Protein AF-A0A7X9DB26-F1 (afdb_monomer)

Structure (mmCIF, N/CA/C/O backbone):
data_AF-A0A7X9DB26-F1
#
_entry.id   AF-A0A7X9DB26-F1
#
loop_
_atom_site.group_PDB
_atom_site.id
_atom_site.type_symbol
_atom_site.label_atom_id
_atom_site.label_alt_id
_atom_site.label_comp_id
_atom_site.label_asym_id
_atom_site.label_entity_id
_atom_site.label_seq_id
_atom_site.pdbx_PDB_ins_code
_atom_site.Cartn_x
_atom_site.Cartn_y
_atom_site.Cartn_z
_atom_site.occupancy
_atom_site.B_iso_or_equiv
_atom_site.auth_seq_id
_atom_site.auth_comp_id
_atom_site.auth_asym_id
_atom_site.auth_atom_id
_atom_site.pdbx_PDB_model_num
ATOM 1 N N . PRO A 1 1 ? 0.373 26.276 -17.730 1.00 55.75 1 PRO A N 1
ATOM 2 C CA . PRO A 1 1 ? 1.701 26.805 -18.140 1.00 55.75 1 PRO A CA 1
ATOM 3 C C . PRO A 1 1 ? 1.819 28.342 -18.120 1.00 55.75 1 PRO A C 1
ATOM 5 O O . PRO A 1 1 ? 2.897 28.838 -17.835 1.00 55.75 1 PRO A O 1
ATOM 8 N N . TYR A 1 2 ? 0.745 29.101 -18.392 1.00 61.72 2 TYR A N 1
ATOM 9 C CA . TYR A 1 2 ? 0.794 30.578 -18.430 1.00 61.72 2 TYR A CA 1
ATOM 10 C C . TYR A 1 2 ? 0.952 31.264 -17.065 1.00 61.72 2 TYR A C 1
ATOM 12 O O . TYR A 1 2 ? 1.281 32.442 -17.013 1.00 61.72 2 TYR A O 1
ATOM 20 N N . HIS A 1 3 ? 0.708 30.543 -15.970 1.00 70.88 3 HIS A N 1
ATOM 21 C CA . HIS A 1 3 ? 0.739 31.104 -14.617 1.00 70.88 3 HIS A CA 1
ATOM 22 C C . HIS A 1 3 ? 2.136 31.097 -13.977 1.00 70.88 3 HIS A C 1
ATOM 24 O O . HIS A 1 3 ? 2.315 31.747 -12.955 1.00 70.88 3 HIS A O 1
ATOM 30 N N . ASP A 1 4 ? 3.108 30.380 -14.558 1.00 86.25 4 ASP A N 1
ATOM 31 C CA . ASP A 1 4 ? 4.485 30.312 -14.048 1.00 86.25 4 ASP A CA 1
ATOM 32 C C . ASP A 1 4 ? 5.441 29.833 -15.160 1.00 86.25 4 ASP A C 1
ATOM 34 O O . ASP A 1 4 ? 5.648 28.633 -15.377 1.00 86.25 4 ASP A O 1
ATOM 38 N N . LEU A 1 5 ? 5.950 30.791 -15.941 1.00 89.62 5 LEU A N 1
ATOM 39 C CA . LEU A 1 5 ? 6.812 30.527 -17.100 1.00 89.62 5 LEU A CA 1
ATOM 40 C C . LEU A 1 5 ? 8.198 30.010 -16.690 1.00 89.62 5 LEU A C 1
ATOM 42 O O . LEU A 1 5 ? 8.812 29.254 -17.450 1.00 89.62 5 LEU A O 1
ATOM 46 N N . ASP A 1 6 ? 8.655 30.360 -15.490 1.00 91.56 6 ASP A N 1
ATOM 47 C CA . ASP A 1 6 ? 9.948 29.936 -14.960 1.00 91.56 6 ASP A CA 1
ATOM 48 C C . ASP A 1 6 ? 9.896 28.462 -14.555 1.00 91.56 6 ASP A C 1
ATOM 50 O O . ASP A 1 6 ? 10.733 27.677 -15.003 1.00 91.56 6 ASP A O 1
ATOM 54 N N . LYS A 1 7 ? 8.850 28.025 -13.833 1.00 91.88 7 LYS A N 1
ATOM 55 C CA . LYS A 1 7 ? 8.645 26.589 -13.557 1.00 91.88 7 LYS A CA 1
ATOM 56 C C . LYS A 1 7 ? 8.477 25.764 -14.828 1.00 91.88 7 LYS A C 1
ATOM 58 O O . LYS A 1 7 ? 8.983 24.648 -14.900 1.00 91.88 7 LYS A O 1
ATOM 63 N N . TRP A 1 8 ? 7.784 26.292 -15.838 1.00 93.56 8 TRP A N 1
ATOM 64 C CA . TRP A 1 8 ? 7.652 25.599 -17.122 1.00 93.56 8 TRP A CA 1
ATOM 65 C C . TRP A 1 8 ? 8.995 25.467 -17.848 1.00 93.56 8 TRP A C 1
ATOM 67 O O . TRP A 1 8 ? 9.275 24.439 -18.465 1.00 93.56 8 TRP A O 1
ATOM 77 N N . SER A 1 9 ? 9.838 26.495 -17.768 1.00 93.94 9 SER A N 1
ATOM 78 C CA . SER A 1 9 ? 11.181 26.462 -18.345 1.00 93.94 9 SER A CA 1
ATOM 79 C C . SER A 1 9 ? 12.068 25.450 -17.622 1.00 93.94 9 SER A C 1
ATOM 81 O O . SER A 1 9 ? 12.630 24.582 -18.287 1.00 93.94 9 SER A O 1
ATOM 83 N N . ALA A 1 10 ? 12.068 25.457 -16.287 1.00 95.00 10 ALA A N 1
ATOM 84 C CA . ALA A 1 10 ? 12.785 24.476 -15.474 1.00 95.00 10 ALA A CA 1
ATOM 85 C C . ALA A 1 10 ? 12.303 23.035 -15.725 1.00 95.00 10 ALA A C 1
ATOM 87 O O . ALA A 1 10 ? 13.119 22.129 -15.865 1.00 95.00 10 ALA A O 1
ATOM 88 N N . PHE A 1 11 ? 10.990 22.810 -15.858 1.00 94.62 11 PHE A N 1
ATOM 89 C CA . PHE A 1 11 ? 10.438 21.496 -16.204 1.00 94.62 11 PHE A CA 1
ATOM 90 C C . PHE A 1 11 ? 10.971 20.993 -17.552 1.00 94.62 11 PHE A C 1
ATOM 92 O O . PHE A 1 11 ? 11.375 19.839 -17.665 1.00 94.62 11 PHE A O 1
ATOM 99 N N . LYS A 1 12 ? 11.019 21.845 -18.584 1.00 95.81 12 LYS A N 1
ATOM 100 C CA . LYS A 1 12 ? 11.577 21.457 -19.891 1.00 95.81 12 LYS A CA 1
ATOM 101 C C . LYS A 1 12 ? 13.070 21.142 -19.814 1.00 95.81 12 LYS A C 1
ATOM 103 O O . LYS A 1 12 ? 13.502 20.169 -20.424 1.00 95.81 12 LYS A O 1
ATOM 108 N N . GLU A 1 13 ? 13.844 21.956 -19.096 1.00 97.06 13 GLU A N 1
ATOM 109 C CA . GLU A 1 13 ? 15.278 21.710 -18.902 1.00 97.06 13 GLU A CA 1
ATOM 110 C C . GLU A 1 13 ? 15.524 20.388 -18.174 1.00 97.06 13 GLU A C 1
ATOM 112 O O . GLU A 1 13 ? 16.369 19.607 -18.607 1.00 97.06 13 GLU A O 1
ATOM 117 N N . TYR A 1 14 ? 14.730 20.104 -17.141 1.00 97.06 14 TYR A N 1
ATOM 118 C CA . TYR A 1 14 ? 14.765 18.845 -16.404 1.00 97.06 14 TYR A CA 1
ATOM 119 C C . TYR A 1 14 ? 14.493 17.643 -17.320 1.00 97.06 14 TYR A C 1
ATOM 121 O O . TYR A 1 14 ? 15.341 16.767 -17.444 1.00 97.06 14 TYR A O 1
ATOM 129 N N . ASN A 1 15 ? 13.373 17.639 -18.055 1.00 97.25 15 ASN A N 1
ATOM 130 C CA . ASN A 1 15 ? 13.043 16.520 -18.949 1.00 97.25 15 ASN A CA 1
ATOM 131 C C . ASN A 1 15 ? 14.086 16.332 -20.059 1.00 97.25 15 ASN A C 1
ATOM 133 O O . ASN A 1 15 ? 14.392 15.206 -20.440 1.00 97.25 15 ASN A O 1
ATOM 137 N N . LYS A 1 16 ? 14.662 17.426 -20.581 1.00 97.44 16 LYS A N 1
ATOM 138 C CA . LYS A 1 16 ? 15.758 17.338 -21.552 1.00 97.44 16 LYS A CA 1
ATOM 139 C C . LYS A 1 16 ? 16.973 16.638 -20.939 1.00 97.44 16 LYS A C 1
ATOM 141 O O . LYS A 1 16 ? 17.568 15.778 -21.585 1.00 97.44 16 LYS A O 1
ATOM 146 N N . ARG A 1 17 ? 17.336 17.008 -19.710 1.00 97.50 17 ARG A N 1
ATOM 147 C CA . ARG A 1 17 ? 18.475 16.430 -18.996 1.00 97.50 17 ARG A CA 1
ATOM 148 C C . ARG A 1 17 ? 18.271 14.951 -18.676 1.00 97.50 17 ARG A C 1
ATOM 150 O O . ARG A 1 17 ? 19.232 14.188 -18.777 1.00 97.50 17 ARG A O 1
ATOM 157 N N . ASP A 1 18 ? 17.049 14.552 -18.339 1.00 97.81 18 ASP A N 1
ATOM 158 C CA . ASP A 1 18 ? 16.701 13.149 -18.104 1.00 97.81 18 ASP A CA 1
ATOM 159 C C . ASP A 1 18 ? 16.911 12.322 -19.377 1.00 97.81 18 ASP A C 1
ATOM 161 O O . ASP A 1 18 ? 17.648 11.341 -19.341 1.00 97.81 18 ASP A O 1
ATOM 165 N N . VAL A 1 19 ? 16.414 12.785 -20.532 1.00 97.31 19 VAL A N 1
ATOM 166 C CA . VAL A 1 19 ? 16.638 12.101 -21.822 1.00 97.31 19 VAL A CA 1
ATOM 167 C C . VAL A 1 19 ? 18.128 12.003 -22.168 1.00 97.31 19 VAL A C 1
ATOM 169 O O . VAL A 1 19 ? 18.593 10.945 -22.590 1.00 97.31 19 VAL A O 1
ATOM 172 N N . GLU A 1 20 ? 18.900 13.082 -21.987 1.00 97.88 20 GLU A N 1
ATOM 173 C CA . GLU A 1 20 ? 20.359 13.053 -22.194 1.00 97.88 20 GLU A CA 1
ATOM 174 C C . GLU A 1 20 ? 21.024 11.983 -21.314 1.00 97.88 20 GLU A C 1
ATOM 176 O O . GLU A 1 20 ? 21.849 11.200 -21.789 1.00 97.88 20 GLU A O 1
ATOM 181 N N . THR A 1 21 ? 20.627 11.917 -20.043 1.00 97.50 21 THR A N 1
ATOM 182 C CA . THR A 1 21 ? 21.183 10.978 -19.064 1.00 97.50 21 THR A CA 1
ATOM 183 C C . THR A 1 21 ? 20.802 9.532 -19.391 1.00 97.50 21 THR A C 1
ATOM 185 O O . THR A 1 21 ? 21.659 8.647 -19.362 1.00 97.50 21 THR A O 1
ATOM 188 N N . GLU A 1 22 ? 19.546 9.277 -19.757 1.00 97.31 22 GLU A N 1
ATOM 189 C CA . GLU A 1 22 ? 19.066 7.954 -20.161 1.00 97.31 22 GLU A CA 1
ATOM 190 C C . GLU A 1 22 ? 19.769 7.447 -21.423 1.00 97.31 22 GLU A C 1
ATOM 192 O O . GLU A 1 22 ? 20.170 6.284 -21.473 1.00 97.31 22 GLU A O 1
ATOM 197 N N . LEU A 1 23 ? 20.002 8.314 -22.416 1.00 97.19 23 LEU A N 1
ATOM 198 C CA . LEU A 1 23 ? 20.763 7.959 -23.617 1.00 97.19 23 LEU A CA 1
ATOM 199 C C . LEU A 1 23 ? 22.204 7.561 -23.276 1.00 97.19 23 LEU A C 1
ATOM 201 O O . LEU A 1 23 ? 22.696 6.547 -23.776 1.00 97.19 23 LEU A O 1
ATOM 205 N N . GLU A 1 24 ? 22.880 8.310 -22.401 1.00 97.50 24 GLU A N 1
ATOM 206 C CA . GLU A 1 24 ? 24.231 7.961 -21.947 1.00 97.50 24 GLU A CA 1
ATOM 207 C C . GLU A 1 24 ? 24.267 6.619 -21.197 1.00 97.50 24 GLU A C 1
ATOM 209 O O . GLU A 1 24 ? 25.191 5.818 -21.391 1.00 97.50 24 GLU A O 1
ATOM 214 N N . ILE A 1 25 ? 23.267 6.353 -20.349 1.00 96.44 25 ILE A N 1
ATOM 215 C CA . ILE A 1 25 ? 23.111 5.069 -19.652 1.00 96.44 25 ILE A CA 1
ATOM 216 C C . ILE A 1 25 ? 22.888 3.948 -20.671 1.00 96.44 25 ILE A C 1
ATOM 218 O O . ILE A 1 25 ? 23.605 2.945 -20.637 1.00 96.44 25 ILE A O 1
ATOM 222 N N . GLN A 1 26 ? 21.973 4.136 -21.621 1.00 94.88 26 GLN A N 1
ATOM 223 C CA . GLN A 1 26 ? 21.664 3.156 -22.657 1.00 94.88 26 GLN A CA 1
ATOM 224 C C . GLN A 1 26 ? 22.890 2.836 -23.518 1.00 94.88 26 GLN A C 1
ATOM 226 O O . GLN A 1 26 ? 23.162 1.671 -23.805 1.00 94.88 26 GLN A O 1
ATOM 231 N N . MET A 1 27 ? 23.692 3.840 -23.884 1.00 96.31 27 MET A N 1
ATOM 232 C CA . MET A 1 27 ? 24.944 3.622 -24.613 1.00 96.31 27 MET A CA 1
ATOM 233 C C . MET A 1 27 ? 25.915 2.732 -23.828 1.00 96.31 27 MET A C 1
ATOM 235 O O . MET A 1 27 ? 26.525 1.831 -24.407 1.00 96.31 27 MET A O 1
ATOM 239 N N . LYS A 1 28 ? 26.047 2.940 -22.512 1.00 96.00 28 LYS A N 1
ATOM 240 C CA . LYS A 1 28 ? 26.901 2.105 -21.650 1.00 96.00 28 LYS A CA 1
ATOM 241 C C . LYS A 1 28 ? 26.354 0.681 -21.514 1.00 96.00 28 LYS A C 1
ATOM 243 O O . LYS A 1 28 ? 27.135 -0.268 -21.595 1.00 96.00 28 LYS A O 1
ATOM 248 N N . LEU A 1 29 ? 25.039 0.539 -21.343 1.00 95.44 29 LEU A N 1
ATOM 249 C CA . LEU A 1 29 ? 24.364 -0.748 -21.155 1.00 95.44 29 LEU A CA 1
ATOM 250 C C . LEU A 1 29 ? 24.180 -1.546 -22.449 1.00 95.44 29 LEU A C 1
ATOM 252 O O . LEU A 1 29 ? 24.038 -2.759 -22.377 1.00 95.44 29 LEU A O 1
ATOM 256 N N . SER A 1 30 ? 24.280 -0.924 -23.628 1.00 94.81 30 SER A N 1
ATOM 257 C CA . SER A 1 30 ? 24.161 -1.602 -24.932 1.00 94.81 30 SER A CA 1
ATOM 258 C C . SER A 1 30 ? 25.109 -2.799 -25.116 1.00 94.81 30 SER A C 1
ATOM 260 O O . SER A 1 30 ? 24.825 -3.708 -25.893 1.00 94.81 30 SER A O 1
ATOM 262 N N . LYS A 1 31 ? 26.225 -2.828 -24.374 1.00 95.88 31 LYS A N 1
ATOM 263 C CA . LYS A 1 31 ? 27.196 -3.936 -24.346 1.00 95.88 31 LYS A CA 1
ATOM 264 C C . LYS A 1 31 ? 26.700 -5.173 -23.586 1.00 95.88 31 LYS A C 1
ATOM 266 O O . LYS A 1 31 ? 27.320 -6.227 -23.683 1.00 95.88 31 LYS A O 1
ATOM 271 N N . PHE A 1 32 ? 25.617 -5.036 -22.828 1.00 95.88 32 PHE A N 1
ATOM 272 C CA . PHE A 1 32 ? 25.022 -6.054 -21.971 1.00 95.88 32 PHE A CA 1
ATOM 273 C C . PHE A 1 32 ? 23.548 -6.222 -22.365 1.00 95.88 32 PHE A C 1
ATOM 275 O O . PHE A 1 32 ? 22.666 -5.701 -21.681 1.00 95.88 32 PHE A O 1
ATOM 282 N N . PRO A 1 33 ? 23.261 -6.887 -23.501 1.00 93.38 33 PRO A N 1
ATOM 283 C CA . PRO A 1 33 ? 21.892 -7.039 -23.967 1.00 93.38 33 PRO A CA 1
ATOM 284 C C . PRO A 1 33 ? 21.061 -7.797 -22.930 1.00 93.38 33 PRO A C 1
ATOM 286 O O . PRO A 1 33 ? 21.461 -8.854 -22.438 1.00 93.38 33 PRO A O 1
ATOM 289 N N . VAL A 1 34 ? 19.895 -7.241 -22.609 1.00 94.06 34 VAL A N 1
ATOM 290 C CA . VAL A 1 34 ? 18.936 -7.864 -21.699 1.00 94.06 34 VAL A CA 1
ATOM 291 C C . VAL A 1 34 ? 18.370 -9.124 -22.370 1.00 94.06 34 VAL A C 1
ATOM 293 O O . VAL A 1 34 ? 17.934 -9.038 -23.523 1.00 94.06 34 VAL A O 1
ATOM 296 N N . PRO A 1 35 ? 18.375 -10.288 -21.694 1.00 97.25 35 PRO A N 1
ATOM 297 C CA . PRO A 1 35 ? 17.813 -11.514 -22.247 1.00 97.25 35 PRO A CA 1
ATOM 298 C C . PRO A 1 35 ? 16.336 -11.362 -22.620 1.00 97.25 35 PRO A C 1
ATOM 300 O O . PRO A 1 35 ? 15.571 -10.724 -21.899 1.00 97.25 35 PRO A O 1
ATOM 303 N N . GLU A 1 36 ? 15.916 -12.018 -23.702 1.00 97.50 36 GLU A N 1
ATOM 304 C CA . GLU A 1 36 ? 14.531 -11.972 -24.199 1.00 97.50 36 GLU A CA 1
ATOM 305 C C . GLU A 1 36 ? 13.501 -12.376 -23.133 1.00 97.50 36 GLU A C 1
ATOM 307 O O . GLU A 1 36 ? 12.442 -11.767 -23.033 1.00 97.50 36 GLU A O 1
ATOM 312 N N . GLN A 1 37 ? 13.837 -13.340 -22.270 1.00 97.94 37 GLN A N 1
ATOM 313 C CA . GLN A 1 37 ? 12.964 -13.746 -21.167 1.00 97.94 37 GLN A CA 1
ATOM 314 C C . GLN A 1 37 ? 12.632 -12.580 -20.222 1.00 97.94 37 GLN A C 1
ATOM 316 O O . GLN A 1 37 ? 11.478 -12.424 -19.839 1.00 97.94 37 GLN A O 1
ATOM 321 N N . ILE A 1 38 ? 13.613 -11.738 -19.887 1.00 97.94 38 ILE A N 1
ATOM 322 C CA . ILE A 1 38 ? 13.400 -10.590 -18.996 1.00 97.94 38 ILE A CA 1
ATOM 323 C C . ILE A 1 38 ? 12.525 -9.535 -19.680 1.00 97.94 38 ILE A C 1
ATOM 325 O O . ILE A 1 38 ? 11.684 -8.919 -19.031 1.00 97.94 38 ILE A O 1
ATOM 329 N N . TRP A 1 39 ? 12.664 -9.353 -20.998 1.00 97.38 39 TRP A N 1
ATOM 330 C CA . TRP A 1 39 ? 11.734 -8.506 -21.745 1.00 97.38 39 TRP A CA 1
ATOM 331 C C . TRP A 1 39 ? 10.312 -9.052 -21.682 1.00 97.38 39 TRP A C 1
ATOM 333 O O . TRP A 1 39 ? 9.399 -8.286 -21.392 1.00 97.38 39 TRP A O 1
ATOM 343 N N . ASN A 1 40 ? 10.117 -10.357 -21.869 1.00 98.19 40 ASN A N 1
ATOM 344 C CA . ASN A 1 40 ? 8.794 -10.975 -21.755 1.00 98.19 40 ASN A CA 1
ATOM 345 C C . ASN A 1 40 ? 8.188 -10.786 -20.354 1.00 98.19 40 ASN A C 1
ATOM 347 O O . ASN A 1 40 ? 7.009 -10.459 -20.241 1.00 98.19 40 ASN A O 1
ATOM 351 N N . GLU A 1 41 ? 8.994 -10.929 -19.298 1.00 98.19 41 GLU A N 1
ATOM 352 C CA . GLU A 1 41 ? 8.580 -10.659 -17.914 1.00 98.19 41 GLU A CA 1
ATOM 353 C C . GLU A 1 41 ? 8.182 -9.190 -17.715 1.00 98.19 41 GLU A C 1
ATOM 355 O O . GLU A 1 41 ? 7.125 -8.919 -17.150 1.00 98.19 41 GLU A O 1
ATOM 360 N N . TYR A 1 42 ? 8.968 -8.244 -18.242 1.00 97.75 42 TYR A N 1
ATOM 361 C CA . TYR A 1 42 ? 8.635 -6.818 -18.201 1.00 97.75 42 TYR A CA 1
ATOM 362 C C . TYR A 1 42 ? 7.310 -6.515 -18.912 1.00 97.75 42 TYR A C 1
ATOM 364 O O . TYR A 1 42 ? 6.468 -5.818 -18.359 1.00 97.75 42 TYR A O 1
ATOM 372 N N . HIS A 1 43 ? 7.086 -7.055 -20.114 1.00 98.06 43 HIS A N 1
ATOM 373 C CA . HIS A 1 43 ? 5.851 -6.797 -20.867 1.00 98.06 43 HIS A CA 1
ATOM 374 C C . HIS A 1 43 ? 4.626 -7.345 -20.131 1.00 98.06 43 HIS A C 1
ATOM 376 O O . HIS A 1 43 ? 3.595 -6.678 -20.070 1.00 98.06 43 HIS A O 1
ATOM 382 N N . LEU A 1 44 ? 4.754 -8.536 -19.537 1.00 98.12 44 LEU A N 1
ATOM 383 C CA . LEU A 1 44 ? 3.699 -9.132 -18.727 1.00 98.12 44 LEU A CA 1
ATOM 384 C C . LEU A 1 44 ? 3.398 -8.291 -17.481 1.00 98.12 44 LEU A C 1
ATOM 386 O O . LEU A 1 44 ? 2.233 -8.082 -17.159 1.00 98.12 44 LEU A O 1
ATOM 390 N N . ASP A 1 45 ? 4.427 -7.790 -16.796 1.00 98.06 45 ASP A N 1
ATOM 391 C CA . ASP A 1 45 ? 4.263 -6.885 -15.656 1.00 98.06 45 ASP A CA 1
ATOM 392 C C . ASP A 1 45 ? 3.525 -5.597 -16.053 1.00 98.06 45 ASP A C 1
ATOM 394 O O . ASP A 1 45 ? 2.566 -5.214 -15.384 1.00 98.06 45 ASP A O 1
ATOM 398 N N . GLN A 1 46 ? 3.897 -4.967 -17.173 1.00 98.19 46 GLN A N 1
ATOM 399 C CA . GLN A 1 46 ? 3.191 -3.778 -17.664 1.00 98.19 46 GLN A CA 1
ATOM 400 C C . GLN A 1 46 ? 1.726 -4.087 -17.992 1.00 98.19 46 GLN A C 1
ATOM 402 O O . GLN A 1 46 ? 0.842 -3.333 -17.598 1.00 98.19 46 GLN A O 1
ATOM 407 N N . GLU A 1 47 ? 1.443 -5.232 -18.619 1.00 98.19 47 GLU A N 1
ATOM 408 C CA . GLU A 1 47 ? 0.069 -5.647 -18.904 1.00 98.19 47 GLU A CA 1
ATOM 409 C C . GLU A 1 47 ? -0.747 -5.881 -17.621 1.00 98.19 47 GLU A C 1
ATOM 411 O O . GLU A 1 47 ? -1.914 -5.494 -17.544 1.00 98.19 47 GLU A O 1
ATOM 416 N N . ILE A 1 48 ? -0.148 -6.497 -16.598 1.00 98.00 48 ILE A N 1
ATOM 417 C CA . ILE A 1 48 ? -0.789 -6.694 -15.292 1.00 98.00 48 ILE A CA 1
ATOM 418 C C . ILE A 1 48 ? -1.077 -5.341 -14.631 1.00 98.00 48 ILE A C 1
ATOM 420 O O . ILE A 1 48 ? -2.190 -5.129 -14.147 1.00 98.00 48 ILE A O 1
ATOM 424 N N . ASN A 1 49 ? -0.106 -4.424 -14.634 1.00 97.56 49 ASN A N 1
ATOM 425 C CA . ASN A 1 49 ? -0.246 -3.099 -14.032 1.00 97.56 49 ASN A CA 1
ATOM 426 C C . ASN A 1 49 ? -1.311 -2.253 -14.746 1.00 97.56 49 ASN A C 1
ATOM 428 O O . ASN A 1 49 ? -2.142 -1.638 -14.078 1.00 97.56 49 ASN A O 1
ATOM 432 N N . ASP A 1 50 ? -1.347 -2.287 -16.079 1.00 97.38 50 ASP A N 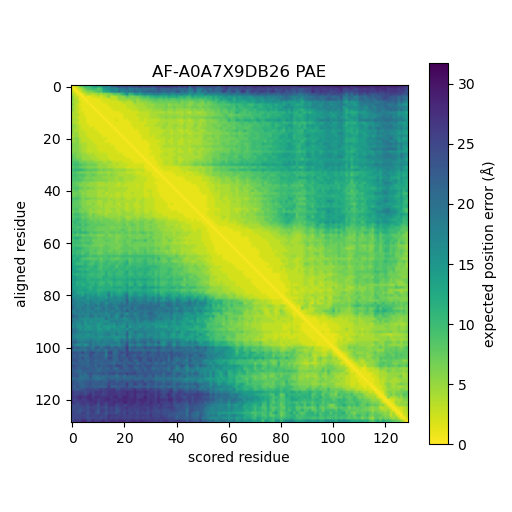1
ATOM 433 C CA . ASP A 1 50 ? -2.343 -1.578 -16.887 1.00 97.38 50 ASP A CA 1
ATOM 434 C C . ASP A 1 50 ? -3.755 -2.155 -16.710 1.00 97.38 50 ASP A C 1
ATOM 436 O O . ASP A 1 50 ? -4.740 -1.413 -16.683 1.00 97.38 50 ASP A O 1
ATOM 440 N N . ARG A 1 51 ? -3.879 -3.483 -16.569 1.00 97.62 51 ARG A N 1
ATOM 441 C CA . ARG A 1 51 ? -5.161 -4.142 -16.259 1.00 97.62 51 ARG A CA 1
ATOM 442 C C . ARG A 1 51 ? -5.644 -3.805 -14.850 1.00 97.62 51 ARG A C 1
ATOM 444 O O . ARG A 1 51 ? -6.850 -3.677 -14.632 1.00 97.62 51 ARG A O 1
ATOM 451 N N . GLY A 1 52 ? -4.716 -3.693 -13.904 1.00 95.69 52 GLY A N 1
ATOM 452 C CA . GLY A 1 52 ? -5.004 -3.496 -12.493 1.00 95.69 52 GLY A CA 1
ATOM 453 C C . GLY A 1 52 ? -5.763 -4.671 -11.868 1.00 95.69 52 GLY A C 1
ATOM 454 O O . GLY A 1 52 ? -5.812 -5.783 -12.398 1.00 95.69 52 GLY A O 1
ATOM 455 N N . VAL A 1 53 ? -6.375 -4.417 -10.710 1.00 95.50 53 VAL A N 1
ATOM 456 C CA . VAL A 1 53 ? -7.225 -5.390 -10.017 1.00 95.50 53 VAL A CA 1
ATOM 457 C C . VAL A 1 53 ? -8.632 -4.824 -9.868 1.00 95.50 53 VAL A C 1
ATOM 459 O O . VAL A 1 53 ? -8.812 -3.664 -9.493 1.00 95.50 53 VAL A O 1
ATOM 462 N N . LEU A 1 54 ? -9.644 -5.638 -10.170 1.00 96.38 54 LEU A N 1
ATOM 463 C CA . LEU A 1 54 ? -11.033 -5.235 -9.984 1.00 96.38 54 LEU A CA 1
ATOM 464 C C . LEU A 1 54 ? -11.361 -5.228 -8.489 1.00 96.38 54 LEU A C 1
ATOM 466 O O . LEU A 1 54 ? -11.178 -6.234 -7.803 1.00 96.38 54 LEU A O 1
ATOM 470 N N . LEU A 1 55 ? -11.868 -4.100 -8.001 1.00 96.81 55 LEU A N 1
ATOM 471 C CA . LEU A 1 55 ? -12.281 -3.928 -6.614 1.00 96.81 55 LEU A CA 1
ATOM 472 C C . LEU A 1 55 ? -13.802 -3.830 -6.525 1.00 96.81 55 LEU A C 1
ATOM 474 O O . LEU A 1 55 ? -14.425 -3.053 -7.248 1.00 96.81 55 LEU A O 1
ATOM 478 N N . ASP A 1 56 ? -14.386 -4.578 -5.592 1.00 97.88 56 ASP A N 1
ATOM 479 C CA . ASP A 1 56 ? -15.781 -4.400 -5.197 1.00 97.88 56 ASP A CA 1
ATOM 480 C C . ASP A 1 56 ? -15.876 -3.212 -4.232 1.00 97.88 56 ASP A C 1
ATOM 482 O O . ASP A 1 56 ? -15.629 -3.320 -3.027 1.00 97.88 56 ASP A O 1
ATOM 486 N N . LEU A 1 57 ? -16.176 -2.040 -4.791 1.00 97.38 57 LEU A N 1
ATOM 487 C CA . LEU A 1 57 ? -16.230 -0.796 -4.028 1.00 97.38 57 LEU A CA 1
ATOM 488 C C . LEU A 1 57 ? -17.381 -0.772 -3.020 1.00 97.38 57 LEU A C 1
ATOM 490 O O . LEU A 1 57 ? -17.259 -0.097 -1.999 1.00 97.38 57 LEU A O 1
ATOM 494 N N . ASP A 1 58 ? -18.475 -1.484 -3.279 1.00 98.12 58 ASP A N 1
ATOM 495 C CA . ASP A 1 58 ? -19.614 -1.508 -2.365 1.00 98.12 58 ASP A CA 1
ATOM 496 C C . ASP A 1 58 ? -19.306 -2.403 -1.167 1.00 98.12 58 ASP A C 1
ATOM 498 O O . ASP A 1 58 ? -19.557 -2.011 -0.027 1.00 98.12 58 ASP A O 1
ATOM 502 N N . PHE A 1 59 ? -18.661 -3.551 -1.388 1.00 98.00 59 PHE A N 1
ATOM 503 C CA . PHE A 1 59 ? -18.131 -4.364 -0.297 1.00 98.00 59 PHE A CA 1
ATOM 504 C C . PHE A 1 59 ? -17.141 -3.572 0.568 1.00 98.00 59 PHE A C 1
ATOM 506 O O . PHE A 1 59 ? -17.271 -3.559 1.792 1.00 98.00 59 PHE A O 1
ATOM 513 N N . ILE A 1 60 ? -16.186 -2.869 -0.053 1.00 97.94 60 ILE A N 1
ATOM 514 C CA . ILE A 1 60 ? -15.173 -2.084 0.669 1.00 97.94 60 ILE A CA 1
ATOM 515 C C . ILE A 1 60 ? -15.820 -0.978 1.510 1.00 97.94 60 ILE A C 1
ATOM 517 O O . ILE A 1 60 ? -15.481 -0.836 2.683 1.00 97.94 60 ILE A O 1
ATOM 521 N N . LYS A 1 61 ? -16.765 -0.212 0.950 1.00 98.25 61 LYS A N 1
ATOM 522 C CA . LYS A 1 61 ? -17.471 0.844 1.697 1.00 98.25 61 LYS A CA 1
ATOM 523 C C . LYS A 1 61 ? -18.223 0.277 2.894 1.00 98.25 61 LYS A C 1
ATOM 525 O O . LYS A 1 61 ? -18.046 0.773 4.000 1.00 98.25 61 LYS A O 1
ATOM 530 N N . ASN A 1 62 ? -18.987 -0.795 2.689 1.00 98.06 62 ASN A N 1
ATOM 531 C CA . ASN A 1 62 ? -19.716 -1.446 3.776 1.00 98.06 62 ASN A CA 1
ATOM 532 C C . ASN A 1 62 ? -18.760 -1.978 4.857 1.00 98.06 62 ASN A C 1
ATOM 534 O O . ASN A 1 62 ? -19.041 -1.850 6.044 1.00 98.06 62 ASN A O 1
ATOM 538 N N . ALA A 1 63 ? -17.609 -2.539 4.474 1.00 97.81 63 ALA A N 1
ATOM 539 C CA . ALA A 1 63 ? -16.604 -2.995 5.432 1.00 97.81 63 ALA A CA 1
ATOM 540 C C . ALA A 1 63 ? -16.034 -1.838 6.273 1.00 97.81 63 ALA A C 1
ATOM 542 O O . ALA A 1 63 ? -15.899 -1.988 7.487 1.00 97.81 63 ALA A O 1
ATOM 543 N N . ILE A 1 64 ? -15.753 -0.685 5.654 1.00 97.62 64 ILE A N 1
ATOM 544 C CA . ILE A 1 64 ? -15.307 0.530 6.357 1.00 97.62 64 ILE A CA 1
ATOM 545 C C . ILE A 1 64 ? -16.395 1.030 7.314 1.00 97.62 64 ILE A C 1
ATOM 547 O O . ILE A 1 64 ? -16.107 1.307 8.474 1.00 97.62 64 ILE A O 1
ATOM 551 N N . GLU A 1 65 ? -17.651 1.091 6.866 1.00 97.69 65 GLU A N 1
ATOM 552 C CA . GLU A 1 65 ? -18.775 1.534 7.700 1.00 97.69 65 GLU A CA 1
ATOM 553 C C . GLU A 1 65 ? -18.978 0.633 8.926 1.00 97.69 65 GLU A C 1
ATOM 555 O O . GLU A 1 65 ? -19.196 1.125 10.035 1.00 97.69 65 GLU A O 1
ATOM 560 N N . ILE A 1 66 ? -18.867 -0.688 8.753 1.00 97.25 66 ILE A N 1
ATOM 561 C CA . ILE A 1 66 ? -18.958 -1.653 9.855 1.00 97.25 66 ILE A CA 1
ATOM 562 C C . ILE A 1 66 ? -17.794 -1.480 10.834 1.00 97.25 66 ILE A C 1
ATOM 564 O O . ILE A 1 66 ? -18.011 -1.547 12.049 1.00 97.25 66 ILE A O 1
ATOM 568 N N . ASP A 1 67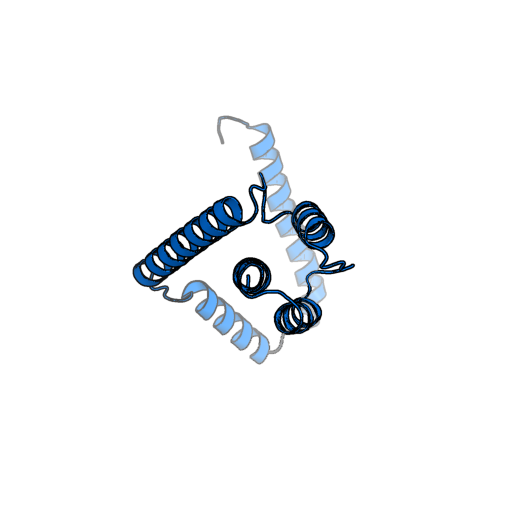 ? -16.577 -1.264 10.334 1.00 95.81 67 ASP A N 1
ATOM 569 C CA . ASP A 1 67 ? -15.400 -1.039 11.174 1.00 95.81 67 ASP A CA 1
ATOM 570 C C . ASP A 1 67 ? -15.538 0.255 11.989 1.00 95.81 67 ASP A C 1
ATOM 572 O O . ASP A 1 67 ? -15.372 0.238 13.209 1.00 95.81 67 ASP A O 1
ATOM 576 N N . ASP A 1 68 ? -15.947 1.358 11.359 1.00 96.00 68 ASP A N 1
ATOM 577 C CA . ASP A 1 68 ? -16.144 2.644 12.031 1.00 96.00 68 ASP A CA 1
ATOM 578 C C . ASP A 1 68 ? -17.286 2.597 13.054 1.00 96.00 68 ASP A C 1
ATOM 580 O O . ASP A 1 68 ? -17.135 3.103 14.175 1.00 96.00 68 ASP A O 1
ATOM 584 N N . TYR A 1 69 ? -18.407 1.950 12.718 1.00 95.88 69 TYR A N 1
ATOM 585 C CA . TYR A 1 69 ? -19.505 1.730 13.660 1.00 95.88 69 TYR A CA 1
ATOM 586 C C . TYR A 1 69 ? -19.038 0.918 14.871 1.00 95.88 69 TYR A C 1
ATOM 588 O O . TYR A 1 69 ? -19.272 1.311 16.017 1.00 95.88 69 TYR A O 1
ATOM 5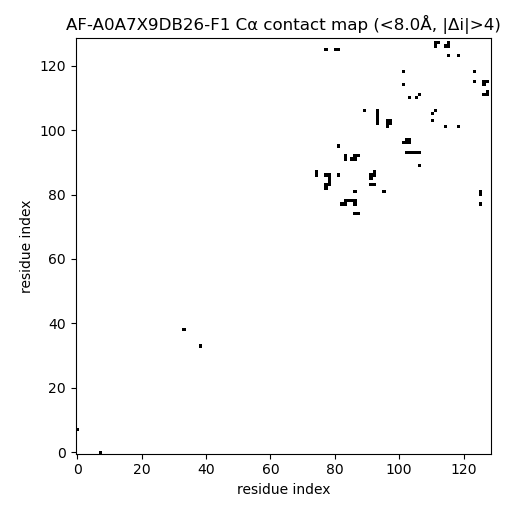96 N N . SER A 1 70 ? -18.343 -0.195 14.623 1.00 92.69 70 SER A N 1
ATOM 597 C CA . SER A 1 70 ? -17.851 -1.079 15.681 1.00 92.69 70 SER A CA 1
ATOM 598 C C . SER A 1 70 ? -16.851 -0.345 16.567 1.00 92.69 70 SER A C 1
ATOM 600 O O . SER A 1 70 ? -17.014 -0.321 17.783 1.00 92.69 70 SER A O 1
ATOM 602 N N . ARG A 1 71 ? -15.869 0.341 15.977 1.00 89.00 71 ARG A N 1
ATOM 603 C CA . ARG A 1 71 ? -14.863 1.125 16.700 1.00 89.00 71 ARG A CA 1
ATOM 604 C C . ARG A 1 71 ? -15.500 2.205 17.570 1.00 89.00 71 ARG A C 1
ATOM 606 O O . ARG A 1 71 ? -15.130 2.341 18.733 1.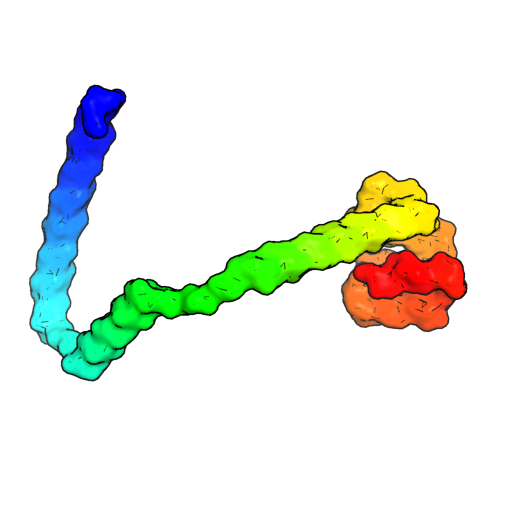00 89.00 71 ARG A O 1
ATOM 613 N N . THR A 1 72 ? -16.462 2.950 17.029 1.00 90.62 72 THR A N 1
ATOM 614 C CA . THR A 1 72 ? -17.149 4.024 17.761 1.00 90.62 72 THR A CA 1
ATOM 615 C C . THR A 1 72 ? -17.918 3.461 18.950 1.00 90.62 72 THR A C 1
ATOM 617 O O . THR A 1 72 ? -17.712 3.904 20.078 1.00 90.62 72 THR A O 1
ATOM 620 N N . LYS A 1 73 ? -18.720 2.413 18.721 1.00 90.12 73 LYS A N 1
ATOM 621 C CA . LYS A 1 73 ? -19.461 1.727 19.784 1.00 90.12 73 LYS A CA 1
ATOM 622 C C . LYS A 1 73 ? -18.531 1.218 20.888 1.00 90.12 73 LYS A C 1
ATOM 624 O O . LYS A 1 73 ? -18.820 1.412 22.064 1.00 90.12 73 LYS A O 1
ATOM 629 N N . LEU A 1 74 ? -17.407 0.604 20.519 1.00 86.38 74 LEU A N 1
ATOM 630 C CA . LEU A 1 74 ? -16.429 0.092 21.479 1.00 86.38 74 LEU A CA 1
ATOM 631 C C . LEU A 1 74 ? -15.768 1.208 22.295 1.00 86.38 74 LEU A C 1
ATOM 633 O O . LEU A 1 74 ? -15.633 1.077 23.510 1.00 86.38 74 LEU A O 1
ATOM 637 N N . ILE A 1 75 ? -15.397 2.321 21.658 1.00 85.81 75 ILE A N 1
ATOM 638 C CA . ILE A 1 75 ? -14.840 3.484 22.359 1.00 85.81 75 ILE A CA 1
ATOM 639 C C . ILE A 1 75 ? -15.867 4.065 23.336 1.00 85.81 75 ILE A C 1
ATOM 641 O O . ILE A 1 75 ? -15.505 4.387 24.467 1.00 85.81 75 ILE A O 1
ATOM 645 N N . ASP A 1 76 ? -17.133 4.180 22.941 1.00 88.12 76 ASP A N 1
ATOM 646 C CA . ASP A 1 76 ? -18.186 4.710 23.809 1.00 88.12 76 ASP A CA 1
ATOM 647 C C . ASP A 1 76 ? -18.462 3.787 25.004 1.00 88.12 76 ASP A C 1
ATOM 649 O O . ASP A 1 76 ? -18.568 4.259 26.139 1.00 88.12 76 ASP A O 1
ATOM 653 N N . GLU A 1 77 ? -18.494 2.468 24.790 1.00 85.81 77 GLU A N 1
ATOM 654 C CA . GLU A 1 77 ? -18.601 1.480 25.869 1.00 85.81 77 GLU A CA 1
ATOM 655 C C . GLU A 1 77 ? -17.400 1.558 26.827 1.00 85.81 77 GLU A C 1
ATOM 657 O O . GLU A 1 77 ? -17.580 1.577 28.048 1.00 85.81 77 GLU A O 1
ATOM 662 N N . MET A 1 78 ? -16.175 1.686 26.304 1.00 81.75 78 MET A N 1
ATOM 663 C CA . MET A 1 78 ? -14.982 1.891 27.130 1.00 81.75 78 MET A CA 1
ATOM 664 C C . MET A 1 78 ? -15.062 3.180 27.943 1.00 81.75 78 MET A C 1
ATOM 666 O O . MET A 1 78 ? -14.736 3.168 29.131 1.00 81.75 78 MET A O 1
ATOM 670 N N . LYS A 1 79 ? -15.489 4.291 27.334 1.00 86.12 79 LYS A N 1
ATOM 671 C CA . LYS A 1 79 ? -15.662 5.566 28.039 1.00 86.12 79 LYS A CA 1
ATOM 672 C C . LYS A 1 79 ? -16.701 5.441 29.143 1.00 86.12 79 LYS A C 1
ATOM 674 O O . LYS A 1 79 ? -16.438 5.875 30.257 1.00 86.12 79 LYS A O 1
ATOM 679 N N . ALA A 1 80 ? -17.833 4.791 28.881 1.00 85.19 80 ALA A N 1
ATOM 680 C CA . ALA A 1 80 ? -18.872 4.574 29.883 1.00 85.19 80 ALA A CA 1
ATOM 681 C C . ALA A 1 80 ? -18.387 3.712 31.064 1.00 85.19 80 ALA A C 1
ATOM 683 O O . ALA A 1 80 ? -18.759 3.962 32.211 1.00 85.19 80 ALA A O 1
ATOM 684 N N . LEU A 1 81 ? -17.542 2.709 30.805 1.00 82.50 81 LEU A N 1
ATOM 685 C CA . LEU A 1 81 ? -17.015 1.818 31.843 1.00 82.50 81 LEU A CA 1
ATOM 686 C C . LEU A 1 81 ? -15.858 2.429 32.642 1.00 82.50 81 LEU A C 1
ATOM 688 O O . LEU A 1 81 ? -15.750 2.190 33.847 1.00 82.50 81 LEU A O 1
ATOM 692 N N . THR A 1 82 ? -14.977 3.177 31.977 1.00 82.94 82 THR A N 1
ATOM 693 C CA . THR A 1 82 ? -13.717 3.663 32.563 1.00 82.94 82 THR A CA 1
ATOM 694 C C . THR A 1 82 ? -13.759 5.134 32.970 1.00 82.94 82 THR A C 1
ATOM 696 O O . THR A 1 82 ? -12.962 5.557 33.805 1.00 82.94 82 THR A O 1
ATOM 699 N N . ASN A 1 83 ? -14.697 5.907 32.417 1.00 85.12 83 ASN A N 1
ATOM 700 C CA . ASN A 1 83 ? -14.792 7.362 32.543 1.00 85.12 83 ASN A CA 1
ATOM 701 C C . ASN A 1 83 ? -13.506 8.099 32.111 1.00 85.12 83 ASN A C 1
ATOM 703 O O . ASN A 1 83 ? -13.200 9.177 32.618 1.00 85.12 83 ASN A O 1
ATOM 707 N N . LEU A 1 84 ? -12.729 7.494 31.205 1.00 85.62 84 LEU A N 1
ATOM 708 C CA . LEU A 1 84 ? -11.527 8.088 30.625 1.00 85.62 84 LEU A CA 1
ATOM 709 C C . LEU A 1 84 ? -11.880 8.989 29.439 1.00 85.62 84 LEU A C 1
ATOM 711 O O . LEU A 1 84 ? -12.689 8.616 28.591 1.00 85.62 84 LEU A O 1
ATOM 715 N N . ASP A 1 85 ? -11.199 10.130 29.325 1.00 79.12 85 ASP A N 1
ATOM 716 C CA . ASP A 1 85 ? -11.351 11.032 28.175 1.00 79.12 85 ASP A CA 1
ATOM 717 C C . ASP A 1 85 ? -10.880 10.374 26.868 1.00 79.12 85 ASP A C 1
ATOM 719 O O . ASP A 1 85 ? -11.513 10.525 25.816 1.00 79.12 85 ASP A O 1
ATOM 723 N N . ASN A 1 86 ? -9.786 9.603 26.932 1.00 82.50 86 ASN A N 1
ATOM 724 C CA . ASN A 1 86 ? -9.244 8.856 25.803 1.00 82.50 86 ASN A CA 1
ATOM 725 C C . ASN A 1 86 ? -8.886 7.409 26.201 1.00 82.50 86 ASN A C 1
ATOM 727 O O . ASN A 1 86 ? -7.739 7.139 26.572 1.00 82.50 86 ASN A O 1
ATOM 731 N N . PRO A 1 87 ? -9.819 6.450 26.063 1.00 76.44 87 PRO A N 1
ATOM 732 C CA . PRO A 1 87 ? -9.564 5.057 26.425 1.00 76.44 87 PRO A CA 1
ATOM 733 C C . PRO A 1 87 ? -8.535 4.359 25.515 1.00 76.44 87 PRO A C 1
ATOM 735 O O . PRO A 1 87 ? -7.958 3.357 25.922 1.00 76.44 87 PRO A O 1
ATOM 738 N N . ASN A 1 88 ? -8.219 4.919 24.338 1.00 80.44 88 ASN A N 1
ATOM 739 C CA . ASN A 1 88 ? -7.139 4.416 23.475 1.00 80.44 88 ASN A CA 1
ATOM 740 C C . ASN A 1 88 ? -5.742 4.797 23.993 1.00 80.44 88 ASN A C 1
ATOM 742 O O . ASN A 1 88 ? -4.728 4.306 23.494 1.00 80.44 88 ASN A O 1
ATOM 746 N N . SER A 1 89 ? -5.653 5.693 24.981 1.00 84.19 89 SER A N 1
ATOM 747 C CA . SER A 1 89 ? -4.383 6.011 25.618 1.00 84.19 89 SER A CA 1
ATOM 748 C C . SER A 1 89 ? -3.978 4.878 26.552 1.00 84.19 89 SER A C 1
ATOM 750 O O . SER A 1 89 ? -4.484 4.741 27.666 1.00 84.19 89 SER A O 1
ATOM 752 N N . VAL A 1 90 ? -2.979 4.112 26.118 1.00 82.62 90 VAL A N 1
ATOM 753 C CA . VAL A 1 90 ? -2.349 3.043 26.903 1.00 82.62 90 VAL A CA 1
ATOM 754 C C . VAL A 1 90 ? -1.921 3.531 28.294 1.00 82.62 90 VAL A C 1
ATOM 756 O O . VAL A 1 90 ? -1.991 2.779 29.263 1.00 82.62 90 VAL A O 1
ATOM 759 N N . GLN A 1 91 ? -1.499 4.793 28.424 1.00 84.25 91 GLN A N 1
ATOM 760 C CA . GLN A 1 91 ? -1.130 5.377 29.714 1.00 84.25 91 GLN A CA 1
ATOM 761 C C . GLN A 1 91 ? -2.350 5.615 30.616 1.00 84.25 91 GLN A C 1
ATOM 763 O O . GLN A 1 91 ? -2.300 5.269 31.796 1.00 84.25 91 GLN A O 1
ATOM 768 N N . GLN A 1 92 ? -3.442 6.170 30.074 1.00 84.25 92 GLN A N 1
ATOM 769 C CA . GLN A 1 92 ? -4.671 6.401 30.842 1.00 84.25 92 GLN A CA 1
ATOM 770 C C . GLN A 1 92 ? -5.305 5.080 31.284 1.00 84.25 92 GLN A C 1
ATOM 772 O O . GLN A 1 92 ? -5.685 4.940 32.446 1.00 84.25 92 GLN A O 1
ATOM 777 N N . LEU A 1 93 ? -5.346 4.087 30.392 1.00 83.25 93 LEU A N 1
ATOM 778 C CA . LEU A 1 93 ? -5.908 2.775 30.692 1.00 83.25 93 LEU A CA 1
ATOM 779 C C . LEU A 1 93 ? -5.079 2.023 31.744 1.00 83.25 93 LEU A C 1
ATOM 781 O O . LEU A 1 93 ? -5.651 1.470 32.681 1.00 83.25 93 LEU A O 1
ATOM 785 N N . LYS A 1 94 ? -3.740 2.076 31.673 1.00 83.62 94 LYS A N 1
ATOM 786 C CA . LYS A 1 94 ? -2.868 1.534 32.733 1.00 83.62 94 LYS A CA 1
ATOM 787 C C . LYS A 1 94 ? -3.089 2.219 34.081 1.00 83.62 94 LYS A C 1
ATOM 789 O O . LYS A 1 94 ? -3.177 1.536 35.098 1.00 83.62 94 LYS A O 1
ATOM 794 N N . GLY A 1 95 ? -3.224 3.547 34.094 1.00 83.81 95 GLY A N 1
ATOM 795 C CA . GLY A 1 95 ? -3.542 4.295 35.312 1.00 83.81 95 GLY A CA 1
ATOM 796 C C . GLY A 1 95 ? -4.887 3.883 35.915 1.00 83.81 95 GLY A C 1
ATOM 797 O O . GLY A 1 95 ? -4.983 3.649 37.118 1.00 83.81 95 GLY A O 1
ATOM 798 N N . TRP A 1 96 ? -5.912 3.719 35.076 1.00 85.25 96 TRP A N 1
ATOM 799 C CA . TRP A 1 96 ? -7.229 3.258 35.513 1.00 85.25 96 TRP A CA 1
ATOM 800 C C . TRP A 1 96 ? -7.204 1.819 36.045 1.00 85.25 96 TRP A C 1
ATOM 802 O O . TRP A 1 96 ? -7.801 1.541 37.085 1.00 85.25 96 TRP A O 1
ATOM 812 N N . LEU A 1 97 ? -6.496 0.904 35.379 1.00 83.31 97 LEU A N 1
ATOM 813 C CA . LEU A 1 97 ? -6.346 -0.480 35.838 1.00 83.31 97 LEU A CA 1
ATOM 814 C C . LEU A 1 97 ? -5.614 -0.542 37.185 1.00 83.31 97 LEU A C 1
ATOM 816 O O . LEU A 1 97 ? -6.108 -1.190 38.107 1.00 83.31 97 LEU A O 1
ATOM 820 N N . SER A 1 98 ? -4.519 0.209 37.338 1.00 84.12 98 SER A N 1
ATOM 821 C CA . SER A 1 98 ? -3.780 0.327 38.601 1.00 84.12 98 SER A CA 1
ATOM 822 C C . SER A 1 98 ? -4.667 0.862 39.734 1.00 84.12 98 SER A C 1
ATOM 824 O O . SER A 1 98 ? -4.714 0.261 40.807 1.00 84.12 98 SER A O 1
ATOM 826 N N . TYR A 1 99 ? -5.475 1.902 39.477 1.00 82.94 99 TYR A N 1
ATOM 827 C CA . TYR A 1 99 ? -6.456 2.413 40.447 1.00 82.94 99 TYR A CA 1
ATOM 828 C C . TYR A 1 99 ? -7.476 1.346 40.885 1.00 82.94 99 TYR A C 1
ATOM 830 O O . TYR A 1 99 ? -7.898 1.318 42.040 1.00 82.94 99 TYR A O 1
ATOM 838 N N . ASN A 1 100 ? -7.850 0.435 39.983 1.00 79.50 100 ASN A N 1
ATOM 839 C CA . ASN A 1 100 ? -8.756 -0.679 40.272 1.00 79.50 100 ASN A CA 1
ATOM 840 C C . ASN A 1 100 ? -8.036 -1.942 40.801 1.00 79.50 100 ASN A C 1
ATOM 842 O O . ASN A 1 100 ? -8.674 -2.988 40.952 1.00 79.50 100 ASN A O 1
ATOM 846 N N . GLY A 1 101 ? -6.739 -1.853 41.121 1.00 77.69 101 GLY A N 1
ATOM 847 C CA . GLY A 1 101 ? -5.944 -2.929 41.725 1.00 77.69 101 GLY A CA 1
ATOM 848 C C . GLY A 1 101 ? -5.324 -3.919 40.734 1.00 77.69 101 GLY A C 1
ATOM 849 O O . GLY A 1 101 ? -4.913 -5.002 41.143 1.00 77.69 101 GLY A O 1
ATOM 850 N N . LEU A 1 102 ? -5.274 -3.571 39.447 1.00 79.06 102 LEU A N 1
ATOM 851 C CA . LEU A 1 102 ? -4.681 -4.366 38.369 1.00 79.06 102 LEU A CA 1
ATOM 852 C C . LEU A 1 102 ? -3.465 -3.624 37.804 1.00 79.06 102 LEU A C 1
ATOM 854 O O . LEU A 1 102 ? -3.546 -2.911 36.805 1.00 79.06 102 LEU A O 1
ATOM 858 N N . GLU A 1 103 ? -2.333 -3.746 38.487 1.00 79.88 103 GLU A N 1
ATOM 859 C CA . GLU A 1 103 ? -1.087 -3.111 38.068 1.00 79.88 103 GLU A CA 1
ATOM 860 C C . GLU A 1 103 ? -0.456 -3.875 36.897 1.00 79.88 103 GLU A C 1
ATOM 862 O O . GLU A 1 103 ? -0.351 -5.100 36.917 1.00 79.88 103 GLU A O 1
ATOM 867 N N . THR A 1 104 ? -0.065 -3.155 35.845 1.00 79.44 104 THR A N 1
ATOM 868 C CA . THR A 1 104 ? 0.568 -3.755 34.669 1.00 79.44 104 THR A CA 1
ATOM 869 C C . THR A 1 104 ? 1.497 -2.772 33.967 1.00 79.44 104 THR A C 1
ATOM 871 O O . THR A 1 104 ? 1.183 -1.591 33.797 1.00 79.44 104 THR A O 1
ATOM 874 N N . GLU A 1 105 ? 2.638 -3.270 33.497 1.00 76.31 105 GLU A N 1
ATOM 875 C CA . GLU A 1 105 ? 3.609 -2.484 32.736 1.00 76.31 105 GLU A CA 1
ATOM 876 C C . GLU A 1 105 ? 3.233 -2.375 31.247 1.00 76.31 105 GLU A C 1
ATOM 878 O O . GLU A 1 105 ? 3.648 -1.435 30.559 1.00 76.31 105 GLU A O 1
ATOM 883 N N . SER A 1 106 ? 2.391 -3.279 30.728 1.00 78.19 106 SER A N 1
ATOM 884 C CA . SER A 1 106 ? 2.025 -3.337 29.307 1.00 78.19 106 SER A CA 1
ATOM 885 C C . SER A 1 106 ? 0.630 -3.928 29.066 1.00 78.19 106 SER A C 1
ATOM 887 O O . SER A 1 106 ? 0.117 -4.718 29.848 1.00 78.19 106 SER A O 1
ATOM 889 N N . LEU A 1 107 ? 0.015 -3.533 27.950 1.00 77.12 107 LEU A N 1
ATOM 890 C CA . LEU A 1 107 ? -1.296 -4.007 27.491 1.00 77.12 107 LEU A CA 1
ATOM 891 C C . LEU A 1 107 ? -1.171 -4.854 26.214 1.00 77.12 107 LEU A C 1
ATOM 893 O O . LEU A 1 107 ? -2.049 -4.870 25.361 1.00 77.12 107 LEU A O 1
ATOM 897 N N . GLY A 1 108 ? -0.045 -5.553 26.053 1.00 76.00 108 GLY A N 1
ATOM 898 C CA . GLY A 1 108 ? 0.117 -6.527 24.975 1.00 76.00 108 GLY A CA 1
ATOM 899 C C . GLY A 1 108 ? -0.815 -7.732 25.149 1.00 76.00 108 GLY A C 1
ATOM 900 O O . GLY A 1 108 ? -1.149 -8.114 26.267 1.00 76.00 108 GLY A O 1
ATOM 901 N N . LYS A 1 109 ? -1.171 -8.391 24.041 1.00 74.75 109 LYS A N 1
ATOM 902 C CA . LYS A 1 109 ? -2.157 -9.491 23.979 1.00 74.75 109 LYS A CA 1
ATOM 903 C C . LYS A 1 109 ? -1.973 -10.592 25.039 1.00 74.75 109 LYS A C 1
ATOM 905 O O . LYS A 1 109 ? -2.953 -11.097 25.582 1.00 74.75 109 LYS A O 1
ATOM 910 N N . LYS A 1 110 ? -0.721 -10.955 25.345 1.00 77.38 110 LYS A N 1
ATOM 911 C CA . LYS A 1 110 ? -0.394 -11.958 26.372 1.00 77.38 110 LYS A CA 1
ATOM 912 C C . LYS A 1 110 ? -0.765 -11.476 27.780 1.00 77.38 110 LYS A C 1
ATOM 914 O O . LYS A 1 110 ? -1.461 -12.179 28.496 1.00 77.38 110 LYS A O 1
ATOM 919 N N . ILE A 1 111 ? -0.369 -10.254 28.124 1.00 78.31 111 ILE A N 1
ATOM 920 C CA . ILE A 1 111 ? -0.615 -9.650 29.439 1.00 78.31 111 ILE A CA 1
ATOM 921 C C . ILE A 1 111 ? -2.104 -9.346 29.617 1.00 78.31 111 ILE A C 1
ATOM 923 O O . ILE A 1 111 ? -2.664 -9.594 30.674 1.00 78.31 111 ILE A O 1
ATOM 927 N N . VAL A 1 112 ? -2.774 -8.894 28.556 1.00 75.69 112 VAL A N 1
ATOM 928 C CA . VAL A 1 112 ? -4.235 -8.747 28.520 1.00 75.69 112 VAL A CA 1
ATOM 929 C C . VAL A 1 112 ? -4.935 -10.068 28.860 1.00 75.69 112 VAL A C 1
ATOM 931 O O . VAL A 1 112 ? -5.854 -10.082 29.673 1.00 75.69 112 VAL A O 1
ATOM 934 N N . SER A 1 113 ? -4.470 -11.188 28.300 1.00 75.94 113 SER A N 1
ATOM 935 C CA . SER A 1 113 ? -5.043 -12.510 28.587 1.00 75.94 113 SER A CA 1
ATOM 936 C C . SER A 1 113 ? -4.851 -12.915 30.056 1.00 75.94 113 SER A C 1
ATOM 938 O O . SER A 1 113 ? -5.796 -13.378 30.684 1.00 75.94 113 SER A O 1
ATOM 940 N N . GLU A 1 114 ? -3.669 -12.669 30.626 1.00 79.56 114 GLU A N 1
ATOM 941 C CA . GLU A 1 114 ? -3.358 -12.932 32.044 1.00 79.56 114 GLU A CA 1
ATOM 942 C C . GLU A 1 114 ? -4.180 -12.031 32.996 1.00 79.56 114 GLU A C 1
ATOM 944 O O . GLU A 1 114 ? -4.688 -12.477 34.029 1.00 79.56 114 GLU A O 1
ATOM 949 N N . LEU A 1 115 ? -4.393 -10.763 32.625 1.00 75.00 115 LEU A N 1
ATOM 950 C CA . LEU A 1 115 ? -5.231 -9.827 33.380 1.00 75.00 115 LEU A CA 1
ATOM 951 C C . LEU A 1 115 ? -6.708 -10.247 33.384 1.00 75.00 115 LEU A C 1
ATOM 953 O O . LEU A 1 115 ? -7.398 -10.023 34.375 1.00 75.00 115 LEU A O 1
ATOM 957 N N . LEU A 1 116 ? -7.210 -10.895 32.327 1.00 75.06 116 LEU A N 1
ATOM 958 C CA . LEU A 1 116 ? -8.594 -11.391 32.284 1.00 75.06 116 LEU A CA 1
ATOM 959 C C . LEU A 1 116 ? -8.868 -12.521 33.279 1.00 75.06 116 LEU A C 1
ATOM 961 O O . LEU A 1 116 ? -9.996 -12.637 33.774 1.00 75.06 116 LEU A O 1
ATOM 965 N N . GLU A 1 117 ? -7.860 -13.333 33.593 1.00 76.06 117 GLU A N 1
ATOM 966 C CA . GLU A 1 117 ? -7.983 -14.425 34.561 1.00 76.06 117 GLU A CA 1
ATOM 967 C C . GLU A 1 117 ? -8.152 -13.893 35.989 1.00 76.06 117 GLU A C 1
ATOM 969 O O . GLU A 1 117 ? -8.960 -14.418 36.758 1.00 76.06 117 GLU A O 1
ATOM 974 N N . THR A 1 118 ? -7.449 -12.806 36.316 1.00 70.94 118 THR A N 1
ATOM 975 C CA . THR A 1 118 ? -7.391 -12.213 37.663 1.00 70.94 118 THR A CA 1
ATOM 976 C C . THR A 1 118 ? -8.366 -11.050 37.873 1.00 70.94 118 THR A C 1
ATOM 978 O O . THR A 1 118 ? -8.698 -10.709 39.012 1.00 70.94 118 THR A O 1
ATOM 981 N N . ALA A 1 119 ? -8.883 -10.455 36.795 1.00 71.50 119 ALA A N 1
ATOM 982 C CA . ALA A 1 119 ? -9.836 -9.359 36.863 1.00 71.50 119 ALA A CA 1
ATOM 983 C C . ALA A 1 119 ? -11.219 -9.800 37.361 1.00 71.50 119 ALA A C 1
ATOM 985 O O . ALA A 1 119 ? -11.793 -10.797 36.913 1.00 71.50 119 ALA A O 1
ATOM 986 N N . LYS A 1 120 ? -11.809 -8.982 38.244 1.00 68.75 120 LYS A N 1
ATOM 987 C CA . LYS A 1 120 ? -13.224 -9.100 38.632 1.00 68.75 120 LYS A CA 1
ATOM 988 C C . LYS A 1 120 ? -14.116 -8.937 37.397 1.00 68.75 120 LYS A C 1
ATOM 990 O O . LYS A 1 120 ? -13.795 -8.153 36.507 1.00 68.75 120 LYS A O 1
ATOM 995 N N . GLU A 1 121 ? -15.270 -9.605 37.384 1.00 66.88 121 GLU A N 1
ATOM 996 C CA . GLU A 1 121 ? -16.180 -9.674 36.223 1.00 66.88 121 GLU A CA 1
ATOM 997 C C . GLU A 1 121 ? -16.509 -8.298 35.613 1.00 66.88 121 GLU A C 1
ATOM 999 O O . GLU A 1 121 ? -16.521 -8.135 34.397 1.00 66.88 121 GLU A O 1
ATOM 1004 N N . ARG A 1 122 ? -16.662 -7.267 36.456 1.00 67.38 122 ARG A N 1
ATOM 1005 C CA . ARG A 1 122 ? -16.930 -5.882 36.031 1.00 67.38 122 ARG A CA 1
ATOM 1006 C C . ARG A 1 122 ? -15.803 -5.250 35.195 1.00 67.38 122 ARG A C 1
ATOM 1008 O O . ARG A 1 122 ? -16.072 -4.333 34.429 1.00 67.38 122 ARG A O 1
ATOM 1015 N N . TYR A 1 123 ? -14.565 -5.718 35.335 1.00 67.38 123 TYR A N 1
ATOM 1016 C CA . TYR A 1 123 ? -13.381 -5.162 34.670 1.00 67.38 123 TYR A CA 1
ATOM 1017 C C . TYR A 1 123 ? -12.924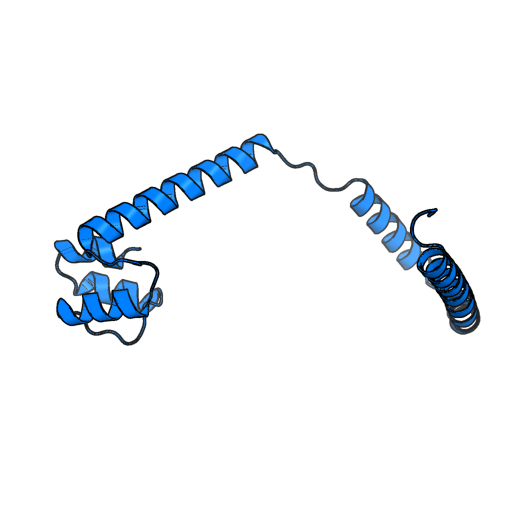 -5.984 33.464 1.00 67.38 123 TYR A C 1
ATOM 1019 O O . TYR A 1 123 ? -12.181 -5.475 32.630 1.00 67.38 123 TYR A O 1
ATOM 1027 N N . ARG A 1 124 ? -13.405 -7.226 33.320 1.00 66.50 124 ARG A N 1
ATOM 1028 C CA . ARG A 1 124 ? -13.063 -8.094 32.182 1.00 66.50 124 ARG A CA 1
ATOM 1029 C C . ARG A 1 124 ? -13.466 -7.491 30.843 1.00 66.50 124 ARG A C 1
ATOM 1031 O O . ARG A 1 124 ? -12.725 -7.628 29.878 1.00 66.50 124 ARG A O 1
ATOM 1038 N N . ASN A 1 125 ? -14.596 -6.788 30.791 1.00 63.94 125 ASN A N 1
ATOM 1039 C CA . ASN A 1 125 ? -15.021 -6.118 29.564 1.00 63.94 125 ASN A CA 1
ATOM 1040 C C . ASN A 1 125 ? -14.061 -4.988 29.173 1.00 63.94 125 ASN A C 1
ATOM 1042 O O . ASN A 1 125 ? -13.794 -4.848 27.997 1.00 63.94 125 ASN A O 1
ATOM 1046 N N . CYS A 1 126 ? -13.453 -4.265 30.120 1.00 61.25 126 CYS A N 1
ATOM 1047 C CA . CYS A 1 126 ? -12.459 -3.230 29.801 1.00 61.25 126 CYS A CA 1
ATOM 1048 C C . CYS A 1 126 ? -11.112 -3.796 29.330 1.00 61.25 126 CYS A C 1
ATOM 1050 O O .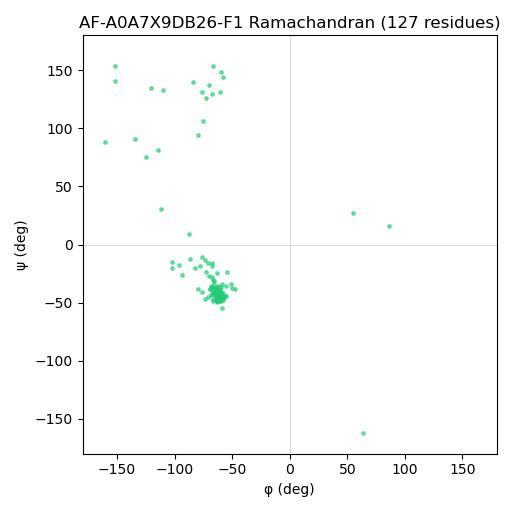 CYS A 1 126 ? -10.356 -3.087 28.681 1.00 61.25 126 CYS A O 1
ATOM 1052 N N . ILE A 1 127 ? -10.796 -5.037 29.707 1.00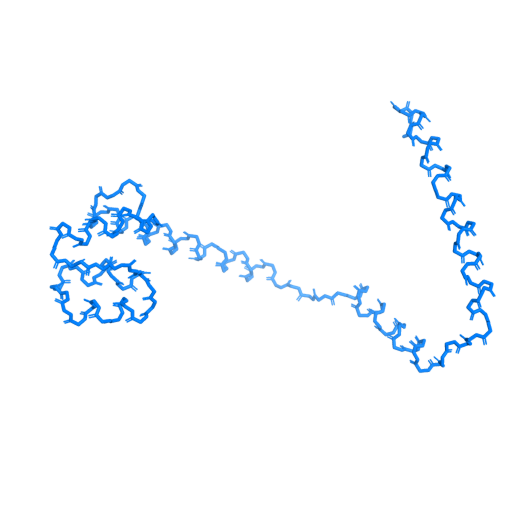 60.44 127 ILE A N 1
ATOM 1053 C CA . ILE A 1 127 ? -9.500 -5.676 29.441 1.00 60.44 127 ILE A CA 1
ATOM 1054 C C . ILE A 1 127 ? -9.546 -6.504 28.147 1.00 60.44 127 ILE A C 1
ATOM 1056 O O . ILE A 1 127 ? -8.518 -6.692 27.519 1.00 60.44 127 ILE A O 1
ATOM 1060 N N . LYS A 1 128 ? -10.7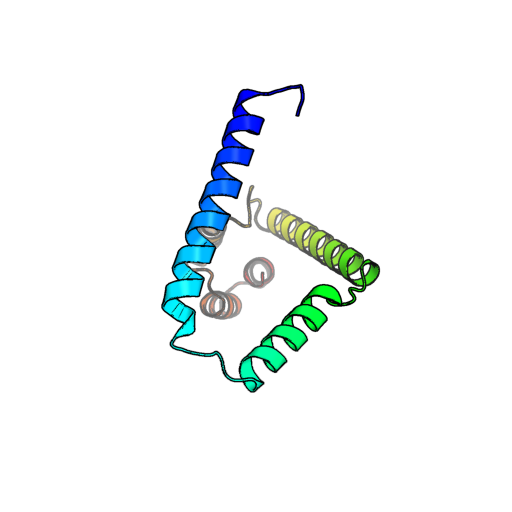18 -7.009 27.727 1.00 59.59 128 LYS A N 1
ATOM 1061 C CA . LYS A 1 128 ? -10.872 -7.820 26.499 1.00 59.59 128 LYS A CA 1
ATOM 1062 C C . LYS A 1 128 ? -10.625 -7.055 25.197 1.00 59.59 128 LYS A C 1
ATOM 1064 O O . LYS A 1 128 ? -10.463 -7.704 24.163 1.00 59.59 128 LYS A O 1
ATOM 1069 N N . PHE A 1 129 ? -10.675 -5.734 25.248 1.00 54.41 129 PHE A N 1
ATOM 1070 C CA . PHE A 1 129 ? -10.490 -4.857 24.102 1.00 54.41 129 PHE A CA 1
ATOM 1071 C C . PHE A 1 129 ? -9.036 -4.400 23.988 1.00 54.41 129 PHE A C 1
ATOM 1073 O O . PHE A 1 129 ? -8.578 -4.250 22.835 1.00 54.41 129 PHE A O 1
#

Radius of gyration: 29.27 Å; Cα contacts (8 Å, |Δi|>4): 46; chains: 1; bounding box: 47×46×67 Å

Mean predicted aligned error: 10.01 Å

Foldseek 3Di:
DVVCVPVVVVVVVVVVVVVVVVVVVCVVCVVPDDDPVVVVVVVVVVVPVVVDDDDPVVVVVVVVVVVVVVVVVLQVVLCVLQVDPGLVPQVSVQVSCVVVVRHDPDLPPVVLVVSLVVDDPSCNSSSVD

pLDDT: mean 87.3, std 11.29, range [54.41, 98.25]

Secondary structure (DSSP, 8-state):
-TT-HHHHHHHHHHHHHHHHHHHHHHHHHTTSPPPHHHHHHHHHHHHHHHH-----HHHHHHHHHHHHHHHHHHHHHHHHHH--S-TT-HHHHHHHHHHTT---S---HHHHHHHHHHS-HHHHHHH--

Solvent-accessible surface area (backbone atoms only — not comparable to full-atom values): 7648 Å² total; per-residue (Å²): 106,92,90,42,62,65,61,49,48,51,51,52,53,48,56,51,50,50,54,55,49,50,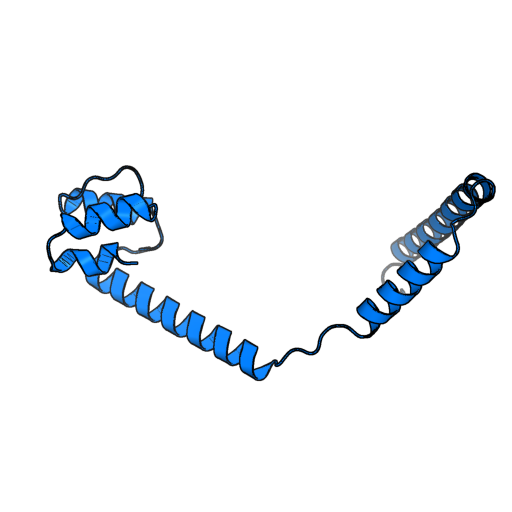50,56,49,47,64,66,44,65,83,60,75,78,56,69,67,58,53,53,52,50,54,51,51,52,52,50,62,75,68,56,77,93,74,65,62,65,61,51,51,51,52,51,51,52,49,53,51,49,52,50,54,50,51,51,53,42,26,74,74,67,71,43,96,53,65,85,36,68,67,56,45,39,52,52,34,35,75,75,73,48,76,64,97,63,81,49,74,69,50,31,55,57,46,47,74,74,41,58,77,89,48,30,71,72,50,75,111

Sequence (129 aa):
PYHDLDKWSAFKEYNKRDVETELEIQMKLSKFPVPEQIWNEYHLDQEINDRGVLLDLDFIKNAIEIDDYSRTKLIDEMKALTNLDNPNSVQQLKGWLSYNGLETESLGKKIVSELLETAKERYRNCIKF